Protein AF-A0A9P4UDY1-F1 (afdb_monomer)

Solvent-accessible surface area (backbone atoms only — not comparable to full-atom values): 10349 Å² total; per-residue (Å²): 137,89,82,82,81,80,76,82,78,77,77,71,79,77,77,73,78,77,76,81,73,91,62,69,58,38,88,100,44,99,32,21,77,91,39,28,21,68,54,83,92,48,92,42,55,27,32,90,88,72,42,62,30,17,80,78,45,23,17,68,54,87,96,43,71,47,51,27,62,38,88,95,73,31,48,21,18,72,82,36,24,18,71,51,68,67,42,61,47,59,24,35,99,88,46,52,35,19,83,55,40,28,17,70,53,86,94,41,85,45,60,27,34,69,92,39,79,16,20,21,87,92,46,54,70,65,82,82,64,72,94,74,76,78,83,76,79,82,72,83,83,70,79,48,22,66,76,45,58,88,74,79,86,85,78,88,79,86,76,81,90,134

Mean predicted aligned error: 14.8 Å

Nearest PDB structures (foldseek):
  2eqf-assembly1_A  TM=5.439E-01  e=2.390E-01  Homo sapiens

Organism: NCBI:txid1392251

Secondary structure (DSSP, 8-state):
---------------PPPPPPSSPBPTT-SSBTTTB-SSTT--SBPPTTS-SS-TTTB--STT--SBPSSTTT-SS-TTTB--STT--SBPPTTSSS-TTTB-SSTT--SBP-TTTTT--GGGTTTSSS-----S--S-------PPPP-------------

Sequence (162 aa):
MRILQSSQNRTRAAVTPKQRCGNSLLRDSRFCRDHACLIRECPRERNEDGGLYCRYDTCRSDLCFNPVATLGSSRYCTDHECLATGCYQEASPAGVLCKEHTCLAKSCLRVCVPGLFGYCKRHEHKGLRSNDNFADAATWTGHGCSEGHNVHEFGYNELEDR

pLDDT: mean 74.03, std 21.26, range [27.52, 96.25]

Structure (mmCIF, N/CA/C/O backbone):
data_AF-A0A9P4UDY1-F1
#
_entry.id   AF-A0A9P4UDY1-F1
#
loop_
_atom_site.group_PDB
_atom_site.id
_atom_site.type_symbol
_atom_site.label_atom_id
_atom_site.label_alt_id
_atom_site.label_comp_id
_atom_site.label_asym_id
_atom_site.label_entity_id
_atom_site.label_seq_id
_atom_site.pdbx_PDB_ins_code
_atom_site.Cartn_x
_atom_site.Cartn_y
_atom_site.Cartn_z
_atom_site.occupancy
_atom_site.B_iso_or_equiv
_atom_site.auth_seq_id
_atom_site.auth_comp_id
_atom_site.auth_asym_id
_atom_site.auth_atom_id
_atom_site.pdbx_PDB_model_num
ATOM 1 N N . MET A 1 1 ? 63.694 0.213 16.259 1.00 42.94 1 MET A N 1
ATOM 2 C CA . MET A 1 1 ? 62.312 0.682 16.501 1.00 42.94 1 MET A CA 1
ATOM 3 C C . MET A 1 1 ? 61.550 0.591 15.185 1.00 42.94 1 MET A C 1
ATOM 5 O O . MET A 1 1 ? 61.983 1.193 14.214 1.00 42.94 1 MET A O 1
ATOM 9 N N . ARG A 1 2 ? 60.519 -0.261 15.113 1.00 40.91 2 ARG A N 1
ATOM 10 C CA . ARG A 1 2 ? 59.698 -0.496 13.912 1.00 40.91 2 ARG A CA 1
ATOM 11 C C . ARG A 1 2 ? 58.519 0.477 13.927 1.00 40.91 2 ARG A C 1
ATOM 13 O O . ARG A 1 2 ? 57.775 0.474 14.899 1.00 40.91 2 ARG A O 1
ATOM 20 N N . ILE A 1 3 ? 58.321 1.243 12.858 1.00 42.94 3 ILE A N 1
ATOM 21 C CA . ILE A 1 3 ? 57.048 1.923 12.594 1.00 42.94 3 ILE A CA 1
ATOM 22 C C . ILE A 1 3 ? 56.488 1.292 11.321 1.00 42.94 3 ILE A C 1
ATOM 24 O O . ILE A 1 3 ? 56.907 1.617 10.215 1.00 42.94 3 ILE A O 1
ATOM 28 N N . LEU A 1 4 ? 55.592 0.321 11.496 1.00 42.59 4 LEU A N 1
ATOM 29 C CA . LEU A 1 4 ? 54.775 -0.220 10.414 1.00 42.59 4 LEU A CA 1
ATOM 30 C C . LEU A 1 4 ? 53.626 0.766 10.192 1.00 42.59 4 LEU A C 1
ATOM 32 O O . LEU A 1 4 ? 52.700 0.837 10.999 1.00 42.59 4 LEU A O 1
ATOM 36 N N . GLN A 1 5 ? 53.702 1.560 9.125 1.00 45.16 5 GLN A N 1
ATOM 37 C CA . GLN A 1 5 ? 52.563 2.349 8.668 1.00 45.16 5 GLN A CA 1
ATOM 38 C C . GLN A 1 5 ? 51.544 1.395 8.038 1.00 45.16 5 GLN A C 1
ATOM 40 O O . GLN A 1 5 ? 51.758 0.835 6.967 1.00 45.16 5 GLN A O 1
ATOM 45 N N . SER A 1 6 ? 50.453 1.177 8.768 1.00 43.28 6 SER A N 1
ATOM 46 C CA . SER A 1 6 ? 49.308 0.374 8.352 1.00 43.28 6 SER A CA 1
ATOM 47 C C . SER A 1 6 ? 48.564 1.103 7.231 1.00 43.28 6 SER A C 1
ATOM 49 O O . SER A 1 6 ? 47.816 2.052 7.474 1.00 43.28 6 SER A O 1
ATOM 51 N N . SER A 1 7 ? 48.811 0.702 5.983 1.00 52.16 7 SER A N 1
ATOM 52 C CA . SER A 1 7 ? 48.062 1.178 4.822 1.00 52.16 7 SER A CA 1
ATOM 53 C C . SER A 1 7 ? 46.624 0.673 4.930 1.00 52.16 7 SER A C 1
ATOM 55 O O . SER A 1 7 ? 46.357 -0.517 4.757 1.00 52.16 7 SER A O 1
ATOM 57 N N . GLN A 1 8 ? 45.694 1.575 5.238 1.00 54.75 8 GLN A N 1
ATOM 58 C CA . GLN A 1 8 ? 44.264 1.287 5.262 1.00 54.75 8 GLN A CA 1
ATOM 59 C C . GLN A 1 8 ? 43.771 0.987 3.842 1.00 54.75 8 GLN A C 1
ATOM 61 O O . GLN A 1 8 ? 43.361 1.877 3.098 1.00 54.75 8 GLN A O 1
ATOM 66 N N . ASN A 1 9 ? 43.814 -0.287 3.468 1.00 44.53 9 ASN A N 1
ATOM 67 C CA . ASN A 1 9 ? 43.262 -0.796 2.224 1.00 44.53 9 ASN A CA 1
ATOM 68 C C . ASN A 1 9 ? 41.739 -0.924 2.398 1.00 44.53 9 ASN A C 1
ATOM 70 O O . ASN A 1 9 ? 41.228 -1.965 2.805 1.00 44.53 9 ASN A O 1
ATOM 74 N N . ARG A 1 10 ? 40.999 0.171 2.174 1.00 52.53 10 ARG A N 1
ATOM 75 C CA . ARG A 1 10 ? 39.531 0.120 2.097 1.00 52.53 10 ARG A CA 1
ATOM 76 C C . ARG A 1 10 ? 39.154 -0.499 0.759 1.00 52.53 10 ARG A C 1
ATOM 78 O O . ARG A 1 10 ? 39.031 0.200 -0.245 1.00 52.53 10 ARG A O 1
ATOM 85 N N . THR A 1 11 ? 38.965 -1.811 0.744 1.00 47.56 11 THR A N 1
ATOM 86 C CA . THR A 1 11 ? 38.294 -2.499 -0.353 1.00 47.56 11 THR A CA 1
ATOM 87 C C . THR A 1 11 ? 36.866 -1.959 -0.450 1.00 47.56 11 THR A C 1
ATOM 89 O O . THR A 1 11 ? 35.989 -2.280 0.349 1.00 47.56 11 THR A O 1
ATOM 92 N N . ARG A 1 12 ? 36.624 -1.083 -1.433 1.00 55.97 12 ARG A N 1
ATOM 93 C CA . ARG A 1 12 ? 35.271 -0.866 -1.952 1.00 55.97 12 ARG A CA 1
ATOM 94 C C . ARG A 1 12 ? 34.779 -2.242 -2.387 1.00 55.97 12 ARG A C 1
ATOM 96 O O . ARG A 1 12 ? 35.424 -2.854 -3.237 1.00 55.97 12 ARG A O 1
ATOM 103 N N . ALA A 1 13 ? 33.701 -2.737 -1.781 1.00 53.09 13 ALA A N 1
ATOM 104 C CA . ALA A 1 13 ? 33.022 -3.927 -2.273 1.00 53.09 13 ALA A CA 1
ATOM 105 C C . ALA A 1 13 ? 32.826 -3.756 -3.785 1.00 53.09 13 ALA A C 1
ATOM 107 O O . ALA A 1 13 ? 32.260 -2.753 -4.230 1.00 53.09 13 ALA A O 1
ATOM 108 N N . ALA A 1 14 ? 33.395 -4.671 -4.568 1.00 53.78 14 ALA A N 1
ATOM 109 C CA . ALA A 1 14 ? 33.238 -4.667 -6.008 1.00 53.78 14 ALA A CA 1
ATOM 110 C C . ALA A 1 14 ? 31.752 -4.893 -6.293 1.00 53.78 14 ALA A C 1
ATOM 112 O O . ALA A 1 14 ? 31.250 -6.003 -6.137 1.00 53.78 14 ALA A O 1
ATOM 113 N N . VAL A 1 15 ? 31.040 -3.826 -6.657 1.00 57.09 15 VAL A N 1
ATOM 114 C CA . VAL A 1 15 ? 29.711 -3.949 -7.250 1.00 57.09 15 VAL A CA 1
ATOM 115 C C . VAL A 1 15 ? 29.940 -4.680 -8.564 1.00 57.09 15 VAL A C 1
ATOM 117 O O . VAL A 1 15 ? 30.517 -4.122 -9.499 1.00 57.09 15 VAL A O 1
ATOM 120 N N . THR A 1 16 ? 29.588 -5.962 -8.605 1.00 55.66 16 THR A N 1
ATOM 121 C CA . THR A 1 16 ? 29.630 -6.742 -9.835 1.00 55.66 16 THR A CA 1
ATOM 122 C C . THR A 1 16 ? 28.743 -6.036 -10.862 1.00 55.66 16 THR A C 1
ATOM 124 O O . THR A 1 16 ? 27.596 -5.702 -10.554 1.00 55.66 16 THR A O 1
ATOM 127 N N . PRO A 1 17 ? 29.248 -5.736 -12.072 1.00 60.16 17 PRO A N 1
ATOM 128 C CA . PRO A 1 17 ? 28.424 -5.135 -13.107 1.00 60.16 17 PRO A CA 1
ATOM 129 C C . PRO A 1 17 ? 27.257 -6.074 -13.407 1.00 60.16 17 PRO A C 1
ATOM 131 O O . PRO A 1 17 ? 27.475 -7.212 -13.828 1.00 60.16 17 PRO A O 1
ATOM 134 N N . LYS A 1 18 ? 26.023 -5.610 -13.178 1.00 66.88 18 LYS A N 1
ATOM 135 C CA . LYS A 1 18 ? 24.818 -6.332 -13.596 1.00 66.88 18 LYS A CA 1
ATOM 136 C C . LYS A 1 18 ? 24.956 -6.592 -15.101 1.00 66.88 18 LYS A C 1
ATOM 138 O O . LYS A 1 18 ? 25.208 -5.660 -15.869 1.00 66.88 18 LYS A O 1
ATOM 143 N N . GLN A 1 19 ? 24.927 -7.865 -15.498 1.00 70.19 19 GLN A N 1
ATOM 144 C CA . GLN A 1 19 ? 25.130 -8.276 -16.890 1.00 70.19 19 GLN A CA 1
ATOM 145 C C . GLN A 1 19 ? 24.150 -7.522 -17.798 1.00 70.19 19 GLN A C 1
ATOM 147 O O . GLN A 1 19 ? 22.980 -7.350 -17.453 1.00 70.19 19 GLN A O 1
ATOM 152 N N . ARG A 1 20 ? 24.625 -7.041 -18.954 1.00 71.69 20 ARG A N 1
ATOM 153 C CA . ARG A 1 20 ? 23.753 -6.347 -19.907 1.00 71.69 20 ARG A CA 1
ATOM 154 C C . ARG A 1 20 ? 22.769 -7.347 -20.504 1.00 71.69 20 ARG A C 1
ATOM 156 O O . ARG A 1 20 ? 23.176 -8.312 -21.143 1.00 71.69 20 ARG A O 1
ATOM 163 N N . CYS A 1 21 ? 21.481 -7.082 -20.324 1.00 82.44 21 CYS A N 1
ATOM 164 C CA . CYS A 1 21 ? 20.424 -7.769 -21.053 1.00 82.44 21 CYS A CA 1
ATOM 165 C C . CYS A 1 21 ? 20.581 -7.533 -22.567 1.00 82.44 21 CYS A C 1
ATOM 167 O O . CYS A 1 21 ? 20.848 -6.408 -22.985 1.00 82.44 21 CYS A O 1
ATOM 169 N N . GLY A 1 22 ? 20.400 -8.581 -23.379 1.00 86.75 22 GLY A N 1
ATOM 170 C CA . GLY A 1 22 ? 20.498 -8.509 -24.844 1.00 86.75 22 GLY A CA 1
ATOM 171 C C . GLY A 1 22 ? 19.290 -7.876 -25.548 1.00 86.75 22 GLY A C 1
ATOM 172 O O . GLY A 1 22 ? 19.341 -7.664 -26.757 1.00 86.75 22 GLY A O 1
ATOM 173 N N . ASN A 1 23 ? 18.212 -7.568 -24.821 1.00 88.38 23 ASN A N 1
ATOM 174 C CA . ASN A 1 23 ? 16.988 -7.017 -25.405 1.00 88.38 23 ASN A CA 1
ATOM 175 C C . ASN A 1 23 ? 17.127 -5.518 -25.687 1.00 88.38 23 ASN A C 1
ATOM 177 O O . ASN A 1 23 ? 17.748 -4.774 -24.924 1.00 88.38 23 ASN A O 1
ATOM 181 N N . SER A 1 24 ? 16.494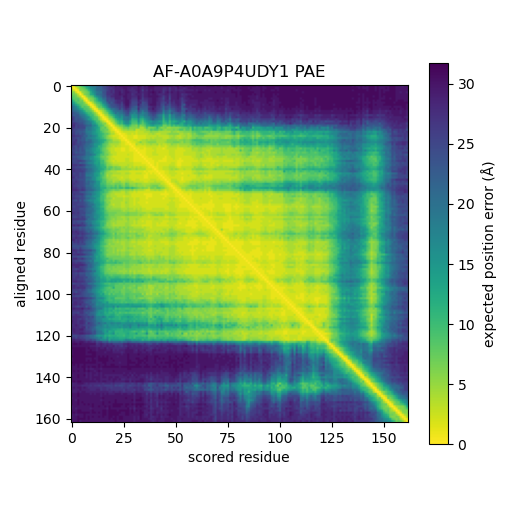 -5.059 -26.768 1.00 90.81 24 SER A N 1
ATOM 182 C CA . SER A 1 24 ? 16.482 -3.645 -27.139 1.00 90.81 24 SER A CA 1
ATOM 183 C C . SER A 1 24 ? 15.839 -2.784 -26.052 1.00 90.81 24 SER A C 1
ATOM 185 O O . SER A 1 24 ? 14.821 -3.146 -25.455 1.00 90.81 24 SER A O 1
ATOM 187 N N . LEU A 1 25 ? 16.442 -1.622 -25.807 1.00 90.38 25 LEU A N 1
ATOM 188 C CA . LEU A 1 25 ? 15.920 -0.640 -24.864 1.00 90.38 25 LEU A CA 1
ATOM 189 C C . LEU A 1 25 ? 14.591 -0.069 -25.364 1.00 90.38 25 LEU A C 1
ATOM 191 O O . LEU A 1 25 ? 14.384 0.086 -26.569 1.00 90.38 25 LEU A O 1
ATOM 195 N N . LEU A 1 26 ? 13.700 0.264 -24.430 1.00 87.81 26 LEU A N 1
ATOM 196 C CA . LEU A 1 26 ? 12.518 1.050 -24.767 1.00 87.81 26 LEU A CA 1
ATOM 197 C C . LEU A 1 26 ? 12.936 2.473 -25.159 1.00 87.81 26 LEU A C 1
ATOM 199 O O . LEU A 1 26 ? 13.954 2.991 -24.692 1.00 87.81 26 LEU A O 1
ATOM 203 N N . ARG A 1 27 ? 12.123 3.113 -26.004 1.00 86.75 27 ARG A N 1
ATOM 204 C CA . ARG A 1 27 ? 12.313 4.512 -26.397 1.00 86.75 27 ARG A CA 1
ATOM 205 C C . ARG A 1 27 ? 12.385 5.389 -25.144 1.00 86.75 27 ARG A C 1
ATOM 207 O O . ARG A 1 27 ? 11.528 5.266 -24.274 1.00 86.75 27 ARG A O 1
ATOM 214 N N . ASP A 1 28 ? 13.420 6.220 -25.055 1.00 84.19 28 ASP A N 1
ATOM 215 C CA . ASP A 1 28 ? 13.644 7.151 -23.941 1.00 84.19 28 ASP A CA 1
ATOM 216 C C . ASP A 1 28 ? 13.810 6.477 -22.554 1.00 84.19 28 ASP A C 1
ATOM 218 O O . ASP A 1 28 ? 13.697 7.122 -21.514 1.00 84.19 28 ASP A O 1
ATOM 222 N N . SER A 1 29 ? 14.140 5.177 -22.519 1.00 85.94 29 SER A N 1
ATOM 223 C CA . SER A 1 29 ? 14.384 4.411 -21.291 1.00 85.94 29 SER A CA 1
ATOM 224 C C . SER A 1 29 ? 15.789 3.817 -21.249 1.00 85.94 29 SER A C 1
ATOM 226 O O . SER A 1 29 ? 16.399 3.491 -22.266 1.00 85.94 29 SER A O 1
ATOM 228 N N . ARG A 1 30 ? 16.294 3.605 -20.031 1.00 89.06 30 ARG A N 1
ATOM 229 C CA . ARG A 1 30 ? 17.538 2.855 -19.783 1.00 89.06 30 ARG A CA 1
ATOM 230 C C . ARG A 1 30 ? 17.316 1.347 -19.678 1.00 89.06 30 ARG A C 1
ATOM 232 O O . ARG A 1 30 ? 18.279 0.607 -19.500 1.00 89.06 30 ARG A O 1
ATOM 239 N N . PHE A 1 31 ? 16.066 0.902 -19.777 1.00 89.62 31 PHE A N 1
ATOM 240 C CA . PHE A 1 31 ? 15.662 -0.483 -19.574 1.00 89.62 31 PHE A CA 1
ATOM 241 C C . PHE A 1 31 ? 14.919 -1.014 -20.804 1.00 89.62 31 PHE A C 1
ATOM 243 O O . PHE A 1 31 ? 14.191 -0.284 -21.482 1.00 89.62 31 PHE A O 1
ATOM 250 N N . CYS A 1 32 ? 15.103 -2.301 -21.098 1.00 91.44 32 CYS A N 1
ATOM 251 C CA . CYS A 1 32 ? 14.273 -3.012 -22.068 1.00 91.44 32 CYS A CA 1
ATOM 252 C C . CYS A 1 32 ? 12.890 -3.313 -21.470 1.00 91.44 32 CYS A C 1
ATOM 254 O O . CYS A 1 32 ? 12.666 -3.124 -20.274 1.00 91.44 32 CYS A O 1
ATOM 256 N N . ARG A 1 33 ? 11.962 -3.826 -22.283 1.00 89.38 33 ARG A N 1
ATOM 257 C CA . ARG A 1 33 ? 10.589 -4.140 -21.849 1.00 89.38 33 ARG A CA 1
ATOM 258 C C . ARG A 1 33 ? 10.516 -5.061 -20.627 1.00 89.38 33 ARG A C 1
ATOM 260 O O . ARG A 1 33 ? 9.621 -4.892 -19.804 1.00 89.38 33 ARG A O 1
ATOM 267 N N . ASP A 1 34 ? 11.452 -5.995 -20.505 1.00 89.31 34 ASP A N 1
ATOM 268 C CA . ASP A 1 34 ? 11.448 -6.996 -19.432 1.00 89.31 34 ASP A CA 1
ATOM 269 C C . ASP A 1 34 ? 12.052 -6.470 -18.131 1.00 89.31 34 ASP A C 1
ATOM 271 O O . ASP A 1 34 ? 11.760 -6.995 -17.064 1.00 89.31 34 ASP A O 1
ATOM 275 N N . HIS A 1 35 ? 12.847 -5.401 -18.214 1.00 90.94 35 HIS A N 1
ATOM 276 C CA . HIS A 1 35 ? 13.486 -4.768 -17.064 1.00 90.94 35 HIS A CA 1
ATOM 277 C C . HIS A 1 35 ? 12.865 -3.415 -16.706 1.00 90.94 35 HIS A C 1
ATOM 279 O O . HIS A 1 35 ? 13.176 -2.878 -15.654 1.00 90.94 35 HIS A O 1
ATOM 285 N N . ALA A 1 36 ? 11.999 -2.835 -17.537 1.00 92.31 36 ALA A N 1
ATOM 286 C CA . ALA A 1 36 ? 11.348 -1.554 -17.265 1.00 92.31 36 ALA A CA 1
ATOM 287 C C . ALA A 1 36 ? 10.082 -1.740 -16.426 1.00 92.31 36 ALA A C 1
ATOM 289 O O . ALA A 1 36 ? 9.252 -2.590 -16.758 1.00 92.31 36 ALA A O 1
ATOM 290 N N . CYS A 1 37 ? 9.903 -0.937 -15.371 1.00 93.88 37 CYS A N 1
ATOM 291 C CA . CYS A 1 37 ? 8.653 -0.904 -14.606 1.00 93.88 37 CYS A CA 1
ATOM 292 C C . CYS A 1 37 ? 7.439 -0.795 -15.547 1.00 93.88 37 CYS A C 1
ATOM 294 O O . CYS A 1 37 ? 7.464 -0.024 -16.506 1.00 93.88 37 CYS A O 1
ATOM 296 N N . LEU A 1 38 ? 6.384 -1.577 -15.294 1.00 93.19 38 LEU A N 1
ATOM 297 C CA . LEU A 1 38 ? 5.195 -1.578 -16.151 1.00 93.19 38 LEU A CA 1
ATOM 298 C C . LEU A 1 38 ? 4.330 -0.312 -15.987 1.00 93.19 38 LEU A C 1
ATOM 300 O O . LEU A 1 38 ? 3.499 -0.029 -16.850 1.00 93.19 38 LEU A O 1
ATOM 304 N N . ILE A 1 39 ? 4.541 0.474 -14.924 1.00 90.88 39 ILE A N 1
ATOM 305 C CA . ILE A 1 39 ? 3.933 1.803 -14.791 1.00 90.88 39 ILE A CA 1
ATOM 306 C C . ILE A 1 39 ? 4.445 2.704 -15.916 1.00 90.88 39 ILE A C 1
ATOM 308 O O . ILE A 1 39 ? 5.654 2.859 -16.113 1.00 90.88 39 ILE A O 1
ATOM 312 N N . ARG A 1 40 ? 3.508 3.310 -16.654 1.00 87.44 40 ARG A N 1
ATOM 313 C CA . ARG A 1 40 ? 3.824 4.223 -17.757 1.00 87.44 40 ARG A CA 1
ATOM 314 C C . ARG A 1 40 ? 4.734 5.344 -17.264 1.00 87.44 40 ARG A C 1
ATOM 316 O O . ARG A 1 40 ? 4.500 5.907 -16.204 1.00 87.44 40 ARG A O 1
ATOM 323 N N . GLU A 1 41 ? 5.764 5.641 -18.053 1.00 85.62 41 GLU A N 1
ATOM 324 C CA . GLU A 1 41 ? 6.712 6.737 -17.795 1.00 85.62 41 GLU A CA 1
ATOM 325 C C . GLU A 1 41 ? 7.535 6.587 -16.501 1.00 85.62 41 GLU A C 1
ATOM 327 O O . GLU A 1 41 ? 8.261 7.504 -16.122 1.00 85.62 41 GLU A O 1
ATOM 332 N N . CYS A 1 42 ? 7.508 5.423 -15.839 1.00 90.44 42 CYS A N 1
ATOM 333 C CA . CYS A 1 42 ? 8.384 5.160 -14.705 1.00 90.44 42 CYS A CA 1
ATOM 334 C C . CYS A 1 42 ? 9.817 4.874 -15.201 1.00 90.44 42 CYS A C 1
ATOM 336 O O . CYS A 1 42 ? 10.052 3.878 -15.892 1.00 90.44 42 CYS A O 1
ATOM 338 N N . PRO A 1 43 ? 10.822 5.691 -14.832 1.00 91.44 43 PRO A N 1
ATOM 339 C CA . PRO A 1 43 ? 12.178 5.580 -15.369 1.00 91.44 43 PRO A CA 1
ATOM 340 C C . PRO A 1 43 ? 13.030 4.556 -14.601 1.00 91.44 43 PRO A C 1
ATOM 342 O O . PRO A 1 43 ? 14.256 4.693 -14.546 1.00 91.44 43 PRO A O 1
ATOM 345 N N . ARG A 1 44 ? 12.400 3.589 -13.923 1.00 91.88 44 ARG A N 1
ATOM 346 C CA . ARG A 1 44 ? 13.042 2.667 -12.974 1.00 91.88 44 ARG A CA 1
ATOM 347 C C . ARG A 1 44 ? 13.006 1.226 -13.470 1.00 91.88 44 ARG A C 1
ATOM 349 O O . ARG A 1 44 ? 12.116 0.825 -14.220 1.00 91.88 44 ARG A O 1
ATOM 356 N N . GLU A 1 45 ? 13.983 0.457 -13.001 1.00 92.50 45 GLU A N 1
ATOM 357 C CA . GLU A 1 45 ? 14.048 -0.981 -13.238 1.00 92.50 45 GLU A CA 1
ATOM 358 C C . GLU A 1 45 ? 12.947 -1.701 -12.447 1.00 92.50 45 GLU A C 1
ATOM 360 O O . GLU A 1 45 ? 12.603 -1.281 -11.337 1.00 92.50 45 GLU A O 1
ATOM 365 N N . ARG A 1 46 ? 12.411 -2.789 -13.001 1.00 92.12 46 ARG A N 1
ATOM 366 C CA . ARG A 1 46 ? 11.594 -3.761 -12.267 1.00 92.12 46 ARG A CA 1
ATOM 367 C C . ARG A 1 46 ? 12.369 -4.353 -11.100 1.00 92.12 46 ARG A C 1
ATOM 369 O O . ARG A 1 46 ? 13.599 -4.334 -11.074 1.00 92.12 46 ARG A O 1
ATOM 376 N N . ASN A 1 47 ? 11.625 -4.879 -10.135 1.00 88.31 47 ASN A N 1
ATOM 377 C CA . ASN A 1 47 ? 12.226 -5.565 -9.007 1.00 88.31 47 ASN A CA 1
ATOM 378 C C . ASN A 1 47 ? 12.978 -6.826 -9.460 1.00 88.31 47 ASN A C 1
ATOM 380 O O . ASN A 1 47 ? 12.557 -7.508 -10.394 1.00 88.31 47 ASN A O 1
ATOM 384 N N . GLU A 1 48 ? 14.079 -7.139 -8.779 1.00 81.31 48 GLU A N 1
ATOM 385 C CA . GLU A 1 48 ? 14.941 -8.279 -9.128 1.00 81.31 48 GLU A CA 1
ATOM 386 C C . GLU A 1 48 ? 14.254 -9.629 -8.892 1.00 81.31 48 GLU A C 1
ATOM 388 O O . GLU A 1 48 ? 14.588 -10.611 -9.548 1.00 81.31 48 GLU A O 1
ATOM 393 N N . ASP A 1 49 ? 13.223 -9.649 -8.046 1.00 79.06 49 ASP A N 1
ATOM 394 C CA . ASP A 1 49 ? 12.411 -10.827 -7.719 1.00 79.06 49 ASP A CA 1
ATOM 395 C C . ASP A 1 49 ? 11.474 -11.271 -8.863 1.00 79.06 49 ASP A C 1
ATOM 397 O O . ASP A 1 49 ? 10.591 -12.103 -8.666 1.00 79.06 49 ASP A O 1
ATOM 401 N N . GLY A 1 50 ? 11.612 -10.691 -10.061 1.00 73.56 50 GLY A N 1
ATOM 402 C CA . GLY A 1 50 ? 10.764 -10.987 -11.221 1.00 73.56 50 GLY A CA 1
ATOM 403 C C . GLY A 1 50 ? 9.402 -10.284 -11.205 1.00 73.56 50 GLY A C 1
ATOM 404 O O . GLY A 1 50 ? 8.540 -10.589 -12.029 1.00 73.56 50 GLY A O 1
ATOM 405 N N . GLY A 1 51 ? 9.197 -9.331 -10.291 1.00 84.88 51 GLY A N 1
ATOM 406 C CA . GLY A 1 51 ? 7.982 -8.517 -10.228 1.00 84.88 51 GLY A CA 1
ATOM 407 C C . GLY A 1 51 ? 7.803 -7.618 -11.459 1.00 84.88 51 GLY A C 1
ATOM 408 O O . GLY A 1 51 ? 8.767 -7.204 -12.097 1.00 84.88 51 GLY A O 1
ATOM 409 N N . LEU A 1 52 ? 6.556 -7.269 -11.788 1.00 92.31 52 LEU A N 1
ATOM 410 C CA . LEU A 1 52 ? 6.230 -6.412 -12.945 1.00 92.31 52 LEU A CA 1
ATOM 411 C C . LEU A 1 52 ? 6.523 -4.920 -12.711 1.00 92.31 52 LEU A C 1
ATOM 413 O O . LEU A 1 52 ? 6.582 -4.131 -13.659 1.00 92.31 52 LEU A O 1
ATOM 417 N N . TYR A 1 53 ? 6.709 -4.533 -11.453 1.00 93.75 53 TYR A N 1
ATOM 418 C CA . TYR A 1 53 ? 6.844 -3.149 -11.017 1.00 93.75 53 TYR A CA 1
ATOM 419 C C . TYR A 1 53 ? 8.192 -2.924 -10.329 1.00 93.75 53 TYR A C 1
ATOM 421 O O . TYR A 1 53 ? 8.869 -3.867 -9.912 1.00 93.75 53 TYR A O 1
ATOM 429 N N . CYS A 1 54 ? 8.621 -1.665 -10.250 1.00 93.75 54 CYS A N 1
ATOM 430 C CA . CYS A 1 54 ? 9.799 -1.303 -9.469 1.00 93.75 54 CYS A CA 1
ATOM 431 C C . CYS A 1 54 ? 9.470 -1.312 -7.972 1.00 93.75 54 CYS A C 1
ATOM 433 O O . CYS A 1 54 ? 8.321 -1.117 -7.593 1.00 93.75 54 CYS A O 1
ATOM 435 N N . ARG A 1 55 ? 10.483 -1.400 -7.103 1.00 92.00 55 ARG A N 1
ATOM 436 C CA . ARG A 1 55 ? 10.310 -1.406 -5.634 1.00 92.00 55 ARG A CA 1
ATOM 437 C C . ARG A 1 55 ? 9.486 -0.253 -5.031 1.00 92.00 55 ARG A C 1
ATOM 439 O O . ARG A 1 55 ? 9.143 -0.308 -3.860 1.00 92.00 55 ARG A O 1
ATOM 446 N N . TYR A 1 56 ? 9.289 0.834 -5.776 1.00 92.19 56 TYR A N 1
ATOM 447 C CA . TYR A 1 56 ? 8.515 2.000 -5.336 1.00 92.19 56 TYR A CA 1
ATOM 448 C C . TYR A 1 56 ? 7.054 1.945 -5.774 1.00 92.19 56 TYR A C 1
ATOM 450 O O . TYR A 1 56 ? 6.223 2.598 -5.156 1.00 92.19 56 TYR A O 1
ATOM 458 N N . ASP A 1 57 ? 6.774 1.198 -6.839 1.00 94.69 57 ASP A N 1
ATOM 459 C CA . ASP A 1 57 ? 5.431 1.022 -7.381 1.00 94.69 57 ASP A CA 1
ATOM 460 C C . ASP A 1 57 ? 4.857 -0.352 -7.000 1.00 94.69 57 ASP A C 1
ATOM 462 O O . ASP A 1 57 ? 3.695 -0.614 -7.284 1.00 94.69 57 ASP A O 1
ATOM 466 N N . THR A 1 58 ? 5.644 -1.219 -6.354 1.00 94.88 58 THR A N 1
ATOM 467 C CA . THR A 1 58 ? 5.200 -2.477 -5.738 1.00 94.88 58 THR A CA 1
ATOM 468 C C . THR A 1 58 ? 4.738 -2.236 -4.301 1.00 94.88 58 THR A C 1
ATOM 470 O O . THR A 1 58 ? 5.357 -1.468 -3.562 1.00 94.88 58 THR A O 1
ATOM 473 N N . CYS A 1 59 ? 3.676 -2.929 -3.892 1.00 95.38 59 CYS A N 1
ATOM 474 C CA . CYS A 1 59 ? 3.225 -2.995 -2.509 1.00 95.38 59 CYS A CA 1
ATOM 475 C C . CYS A 1 59 ? 4.375 -3.378 -1.569 1.00 95.38 59 CYS A C 1
ATOM 477 O O . CYS A 1 59 ? 5.150 -4.290 -1.844 1.00 95.38 59 CYS A O 1
ATOM 479 N N . ARG A 1 60 ? 4.473 -2.680 -0.437 1.00 94.88 60 ARG A N 1
ATOM 480 C CA . ARG A 1 60 ? 5.497 -2.929 0.578 1.00 94.88 60 ARG A CA 1
ATOM 481 C C . ARG A 1 60 ? 5.169 -4.091 1.519 1.00 94.88 60 ARG A C 1
ATOM 483 O O . ARG A 1 60 ? 6.051 -4.497 2.268 1.00 94.88 60 ARG A O 1
ATOM 490 N N . SER A 1 61 ? 3.931 -4.582 1.513 1.00 93.69 61 SER A N 1
ATOM 491 C CA . SER A 1 61 ? 3.550 -5.716 2.356 1.00 93.69 61 SER A CA 1
ATOM 492 C C . SER A 1 61 ? 4.297 -6.977 1.925 1.00 93.69 61 SER A C 1
ATOM 494 O O . SER A 1 61 ? 4.555 -7.185 0.734 1.00 93.69 61 SER A O 1
ATOM 496 N N . ASP A 1 62 ? 4.658 -7.806 2.899 1.00 91.06 62 ASP A N 1
ATOM 497 C CA . ASP A 1 62 ? 5.479 -8.987 2.667 1.00 91.06 62 ASP A CA 1
ATOM 498 C C . ASP A 1 62 ? 4.802 -9.946 1.681 1.00 91.06 62 ASP A C 1
ATOM 500 O O . ASP A 1 62 ? 3.606 -10.225 1.766 1.00 91.06 62 ASP A O 1
ATOM 504 N N . LEU A 1 63 ? 5.588 -10.467 0.733 1.00 89.31 63 LEU A N 1
ATOM 505 C CA . LEU A 1 63 ? 5.135 -11.402 -0.308 1.00 89.31 63 LEU A CA 1
ATOM 506 C C . LEU A 1 63 ? 4.040 -10.848 -1.245 1.00 89.31 63 LEU A C 1
ATOM 508 O O . LEU A 1 63 ? 3.451 -11.608 -2.016 1.00 89.31 63 LEU A O 1
ATOM 512 N N . CYS A 1 64 ? 3.779 -9.537 -1.227 1.00 92.00 64 CYS A N 1
ATOM 513 C CA . CYS A 1 64 ? 2.838 -8.894 -2.134 1.00 92.00 64 CYS A CA 1
ATOM 514 C C . CYS A 1 64 ? 3.560 -8.274 -3.336 1.00 92.00 64 CYS A C 1
ATOM 516 O O . CYS A 1 64 ? 4.405 -7.395 -3.192 1.00 92.00 64 CYS A O 1
ATOM 518 N N . PHE A 1 65 ? 3.176 -8.684 -4.546 1.00 91.88 65 PHE A N 1
ATOM 519 C CA . PHE A 1 65 ? 3.745 -8.161 -5.797 1.00 91.88 65 PHE A CA 1
ATOM 520 C C . PHE A 1 65 ? 2.778 -7.252 -6.569 1.00 91.88 65 PHE A C 1
ATOM 522 O O . PHE A 1 65 ? 3.055 -6.866 -7.708 1.00 91.88 65 PHE A O 1
ATOM 529 N N . ASN A 1 66 ? 1.638 -6.916 -5.958 1.00 93.44 66 ASN A N 1
ATOM 530 C CA . ASN A 1 66 ? 0.646 -6.018 -6.538 1.00 93.44 66 ASN A CA 1
ATOM 531 C C . ASN A 1 66 ? 1.179 -4.581 -6.596 1.00 93.44 66 ASN A C 1
ATOM 533 O O . ASN A 1 66 ? 2.028 -4.209 -5.780 1.00 93.44 66 ASN A O 1
ATOM 537 N N . PRO A 1 67 ? 0.687 -3.755 -7.533 1.00 94.62 67 PRO A N 1
ATOM 538 C CA . PRO A 1 67 ? 1.064 -2.354 -7.568 1.00 94.62 67 PRO A CA 1
ATOM 539 C C . PRO A 1 67 ? 0.501 -1.603 -6.353 1.00 94.62 67 PRO A C 1
ATOM 541 O O . PRO A 1 67 ? -0.507 -2.007 -5.766 1.00 94.62 67 PRO A O 1
ATOM 544 N N . VAL A 1 68 ? 1.140 -0.496 -5.981 1.00 95.75 68 VAL A N 1
ATOM 545 C CA . VAL A 1 68 ? 0.602 0.430 -4.972 1.00 95.75 68 VAL A CA 1
ATOM 546 C C . VAL A 1 68 ? -0.752 0.999 -5.418 1.00 95.75 68 VAL A C 1
ATOM 548 O O . VAL A 1 68 ? -0.975 1.211 -6.609 1.00 95.75 68 VAL A O 1
ATOM 551 N N . ALA A 1 69 ? -1.648 1.261 -4.464 1.00 93.44 69 ALA A N 1
ATOM 552 C CA . ALA A 1 69 ? -3.010 1.730 -4.727 1.00 93.44 69 ALA A CA 1
ATOM 553 C C . ALA A 1 69 ? -3.024 3.101 -5.420 1.00 93.44 69 ALA A C 1
ATOM 555 O O . ALA A 1 69 ? -3.745 3.311 -6.391 1.00 93.44 69 ALA A O 1
ATOM 556 N N . THR A 1 70 ? -2.177 4.014 -4.937 1.00 90.38 70 THR A N 1
ATOM 557 C CA . THR A 1 70 ? -2.032 5.376 -5.465 1.00 90.38 70 THR A CA 1
ATOM 558 C C . THR A 1 70 ? -0.563 5.672 -5.746 1.00 90.38 70 THR A C 1
ATOM 560 O O . THR A 1 70 ? 0.248 5.755 -4.820 1.00 90.38 70 THR A O 1
ATOM 563 N N . LEU A 1 71 ? -0.210 5.858 -7.021 1.00 88.81 71 LEU A N 1
ATOM 564 C CA . LEU A 1 71 ? 1.162 6.166 -7.438 1.00 88.81 71 LEU A CA 1
ATOM 565 C C . LEU A 1 71 ? 1.666 7.458 -6.778 1.00 88.81 71 LEU A C 1
ATOM 567 O O . LEU A 1 71 ? 1.020 8.498 -6.846 1.00 88.81 71 LEU A O 1
ATOM 571 N N . GLY A 1 72 ? 2.842 7.390 -6.151 1.00 86.38 72 GLY A N 1
ATOM 572 C CA . GLY A 1 72 ? 3.505 8.538 -5.521 1.00 86.38 72 GLY A CA 1
ATOM 573 C C . GLY A 1 72 ? 3.054 8.871 -4.094 1.00 86.38 72 GLY A C 1
ATOM 574 O O . GLY A 1 72 ? 3.799 9.551 -3.390 1.00 86.38 72 GLY A O 1
ATOM 575 N N . SER A 1 73 ? 1.905 8.363 -3.639 1.00 88.06 73 SER A N 1
ATOM 576 C CA . SER A 1 73 ? 1.372 8.629 -2.289 1.00 88.06 73 SER A CA 1
ATOM 577 C C . SER A 1 73 ? 1.282 7.373 -1.428 1.00 88.06 73 SER A C 1
ATOM 579 O O . SER A 1 73 ? 1.624 7.408 -0.246 1.00 88.06 73 SER A O 1
ATOM 581 N N . SER A 1 74 ? 0.867 6.256 -2.023 1.00 92.50 74 SER A N 1
ATOM 582 C CA . SER A 1 74 ? 0.696 4.993 -1.320 1.00 92.50 74 SER A CA 1
ATOM 583 C C . SER A 1 74 ? 1.982 4.171 -1.295 1.00 92.50 74 SER A C 1
ATOM 585 O O . SER A 1 74 ? 2.835 4.258 -2.180 1.00 92.50 74 SER A O 1
ATOM 587 N N . ARG A 1 75 ? 2.108 3.336 -0.263 1.00 94.94 75 ARG A N 1
ATOM 588 C CA . ARG A 1 75 ? 3.141 2.296 -0.151 1.00 94.94 75 ARG A CA 1
ATOM 589 C C . ARG A 1 75 ? 2.553 0.887 -0.193 1.00 94.94 75 ARG A C 1
ATOM 591 O O . ARG A 1 75 ? 3.307 -0.081 -0.142 1.00 94.94 75 ARG A O 1
ATOM 598 N N . TYR A 1 76 ? 1.233 0.761 -0.270 1.00 95.88 76 TYR A N 1
ATOM 599 C CA . TYR A 1 76 ? 0.510 -0.499 -0.150 1.00 95.88 76 TYR A CA 1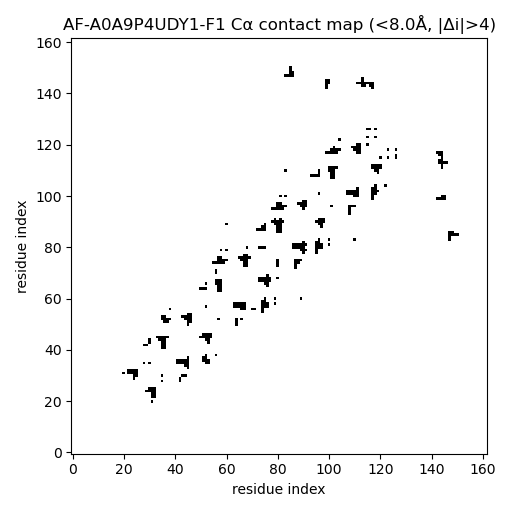
ATOM 600 C C . TYR A 1 76 ? -0.466 -0.651 -1.322 1.00 95.88 76 TYR A C 1
ATOM 602 O O . TYR A 1 76 ? -0.838 0.333 -1.949 1.00 95.88 76 TYR A O 1
ATOM 610 N N . CYS A 1 77 ? -0.836 -1.877 -1.694 1.00 95.75 77 CYS A N 1
ATOM 611 C CA . CYS A 1 77 ? -1.898 -2.078 -2.682 1.00 95.75 77 CYS A CA 1
ATOM 612 C C . CYS A 1 77 ? -3.262 -1.810 -2.037 1.00 95.75 77 CYS A C 1
ATOM 614 O O . CYS A 1 77 ? -3.350 -1.654 -0.822 1.00 95.75 77 CYS A O 1
ATOM 616 N N . THR A 1 78 ? -4.333 -1.813 -2.827 1.00 93.94 78 THR A N 1
ATOM 617 C CA . THR A 1 78 ? -5.706 -1.587 -2.336 1.00 93.94 78 THR A CA 1
ATOM 618 C C . THR A 1 78 ? -6.120 -2.534 -1.209 1.00 93.94 78 THR A C 1
ATOM 620 O O . THR A 1 78 ? -6.908 -2.150 -0.355 1.00 93.94 78 THR A O 1
ATOM 623 N N . ASP A 1 79 ? -5.562 -3.746 -1.182 1.00 93.94 79 ASP A N 1
ATOM 624 C CA . ASP A 1 79 ? -5.892 -4.769 -0.182 1.00 93.94 79 ASP A CA 1
ATOM 625 C C . ASP A 1 79 ? -5.070 -4.633 1.109 1.00 93.94 79 ASP A C 1
ATOM 627 O O . ASP A 1 79 ? -5.458 -5.143 2.157 1.00 93.94 79 ASP A O 1
ATOM 631 N N . HIS A 1 80 ? -3.924 -3.954 1.034 1.00 96.25 80 HIS A N 1
ATOM 632 C CA . HIS A 1 80 ? -3.006 -3.761 2.157 1.00 96.25 80 HIS A CA 1
ATOM 633 C C . HIS A 1 80 ? -2.951 -2.308 2.630 1.00 96.25 80 HIS A C 1
ATOM 635 O O . HIS A 1 80 ? -2.212 -2.003 3.560 1.00 96.25 80 HIS A O 1
ATOM 641 N N . GLU A 1 81 ? -3.690 -1.397 2.005 1.00 95.38 81 GLU A N 1
ATOM 642 C CA . GLU A 1 81 ? -3.817 -0.011 2.436 1.00 95.38 81 GLU A CA 1
ATOM 643 C C . GLU A 1 81 ? -5.001 0.143 3.392 1.00 95.38 81 GLU A C 1
ATOM 645 O O . GLU A 1 81 ? -6.058 -0.461 3.218 1.00 95.38 81 GLU A O 1
ATOM 650 N N . CYS A 1 82 ? -4.821 0.958 4.429 1.00 94.38 82 CYS A N 1
ATOM 651 C CA . CYS A 1 82 ? -5.896 1.309 5.340 1.00 94.38 82 CYS A CA 1
ATOM 652 C C . CYS A 1 82 ? -7.049 1.988 4.589 1.00 94.38 82 CYS A C 1
ATOM 654 O O . CYS A 1 82 ? -6.866 3.018 3.949 1.00 94.38 82 CYS A O 1
ATOM 656 N N . LEU A 1 83 ? -8.266 1.476 4.762 1.00 92.38 83 LEU A N 1
ATOM 657 C CA . LEU A 1 83 ? -9.473 2.033 4.147 1.00 92.38 83 LEU A CA 1
ATOM 658 C C . LEU A 1 83 ? -9.904 3.383 4.753 1.00 92.38 83 LEU A C 1
ATOM 660 O O . LEU A 1 83 ? -10.825 4.026 4.253 1.00 92.38 83 LEU A O 1
ATOM 664 N N . ALA A 1 84 ? -9.284 3.821 5.852 1.00 88.94 84 ALA A N 1
ATOM 665 C CA . ALA A 1 84 ? -9.574 5.129 6.4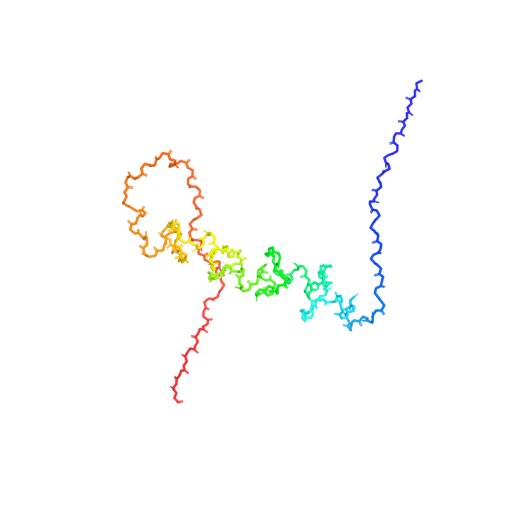23 1.00 88.94 84 ALA A CA 1
ATOM 666 C C . ALA A 1 84 ? -9.115 6.239 5.468 1.00 88.94 84 ALA A C 1
ATOM 668 O O . ALA A 1 84 ? -7.964 6.268 5.034 1.00 88.94 84 ALA A O 1
ATOM 669 N N . THR A 1 85 ? -10.014 7.176 5.171 1.00 86.88 85 THR A N 1
ATOM 670 C CA . THR A 1 85 ? -9.758 8.285 4.248 1.00 86.88 85 THR A CA 1
ATOM 671 C C . THR A 1 85 ? -8.468 9.028 4.597 1.00 86.88 85 THR A C 1
ATOM 673 O O . THR A 1 85 ? -8.280 9.462 5.734 1.00 86.88 85 THR A O 1
ATOM 676 N N . GLY A 1 86 ? -7.577 9.181 3.612 1.00 86.56 86 GLY A N 1
ATOM 677 C CA . GLY A 1 86 ? -6.298 9.880 3.777 1.00 86.56 86 GLY A CA 1
ATOM 678 C C . GLY A 1 86 ? -5.232 9.100 4.558 1.00 86.56 86 GLY A C 1
ATOM 679 O O . GLY A 1 86 ? -4.195 9.670 4.904 1.00 86.56 86 GLY A O 1
ATOM 680 N N . CYS A 1 87 ? -5.452 7.815 4.856 1.00 89.81 87 CYS A N 1
ATOM 681 C CA . CYS A 1 87 ? -4.466 6.956 5.499 1.00 89.81 87 CYS A CA 1
ATOM 682 C C . CYS A 1 87 ? -3.735 6.080 4.473 1.00 89.81 87 CYS A C 1
ATOM 684 O O . CYS A 1 87 ? -4.342 5.251 3.813 1.00 89.81 87 CYS A O 1
ATOM 686 N N . TYR A 1 88 ? -2.407 6.198 4.419 1.00 91.94 88 TYR A N 1
ATOM 687 C CA . TYR A 1 88 ? -1.542 5.380 3.552 1.00 91.94 88 TYR A CA 1
ATOM 688 C C . TYR A 1 88 ? -0.718 4.351 4.353 1.00 91.94 88 TYR A C 1
ATOM 690 O O . TYR A 1 88 ? 0.413 4.008 3.990 1.00 91.94 88 TYR A O 1
ATOM 698 N N . GLN A 1 89 ? -1.230 3.939 5.520 1.00 92.94 89 GLN A N 1
ATOM 699 C CA . GLN A 1 89 ? -0.608 2.920 6.373 1.00 92.94 89 GLN A CA 1
ATOM 700 C C . GLN A 1 89 ? -1.085 1.519 5.997 1.00 92.94 89 GLN A C 1
ATOM 702 O O . GLN A 1 89 ? -2.121 1.360 5.358 1.00 92.94 89 GLN A O 1
ATOM 707 N N . GLU A 1 90 ? -0.339 0.512 6.446 1.00 95.06 90 GLU A N 1
ATOM 708 C CA . GLU A 1 90 ? -0.702 -0.885 6.235 1.00 95.06 90 GLU A CA 1
ATOM 709 C C . GLU A 1 90 ? -1.998 -1.231 6.973 1.00 95.06 90 GLU A C 1
ATOM 711 O O . GLU A 1 90 ? -2.143 -0.951 8.173 1.00 95.06 90 GLU A O 1
ATOM 716 N N . ALA A 1 91 ? -2.935 -1.855 6.267 1.00 94.38 91 ALA A N 1
ATOM 717 C CA . ALA A 1 91 ? -4.081 -2.506 6.872 1.00 94.38 91 ALA A CA 1
ATOM 718 C C . ALA A 1 91 ? -3.612 -3.665 7.762 1.00 94.38 91 ALA A C 1
ATOM 720 O O . ALA A 1 91 ? -2.617 -4.337 7.493 1.00 94.38 91 ALA A O 1
ATOM 721 N N . SER A 1 92 ? -4.314 -3.897 8.868 1.00 90.75 92 SER A N 1
ATOM 722 C CA . SER A 1 92 ? -3.992 -5.029 9.734 1.00 90.75 92 SER A CA 1
ATOM 723 C C . SER A 1 92 ? -4.312 -6.359 9.036 1.00 90.75 92 SER A C 1
ATOM 725 O O . SER A 1 92 ? -5.310 -6.443 8.334 1.00 90.75 92 SER A O 1
ATOM 727 N N . PRO A 1 93 ? -3.583 -7.456 9.306 1.00 85.56 93 PRO A N 1
ATOM 728 C CA . PRO A 1 93 ? -3.910 -8.769 8.730 1.00 85.56 93 PRO A CA 1
ATOM 729 C C . PRO A 1 93 ? -5.324 -9.272 9.064 1.00 85.56 93 PRO A C 1
ATOM 731 O O . PRO A 1 93 ? -5.838 -10.185 8.425 1.00 85.56 93 PRO A O 1
ATOM 734 N N . ALA A 1 94 ? -5.944 -8.709 10.106 1.00 83.69 94 ALA A N 1
ATOM 735 C CA . ALA A 1 94 ? -7.275 -9.072 10.568 1.00 83.69 94 ALA A CA 1
ATOM 736 C C . ALA A 1 94 ? -8.402 -8.256 9.908 1.00 83.69 94 ALA A C 1
ATOM 738 O O . ALA A 1 94 ? -9.568 -8.548 10.167 1.00 83.69 94 ALA A O 1
ATOM 739 N N . GLY A 1 95 ? -8.104 -7.228 9.105 1.00 86.88 95 GLY A N 1
ATOM 740 C CA . GLY A 1 95 ? -9.133 -6.370 8.520 1.00 86.88 95 GLY A CA 1
ATOM 741 C C . GLY A 1 95 ? -8.607 -5.342 7.520 1.00 86.88 95 GLY A C 1
ATOM 742 O O . GLY A 1 95 ? -7.481 -5.401 7.064 1.00 86.88 95 GLY A O 1
ATOM 743 N N . VAL A 1 96 ? -9.445 -4.364 7.182 1.00 91.62 96 VAL A N 1
ATOM 744 C CA . VAL A 1 96 ? -9.127 -3.329 6.173 1.00 91.62 96 VAL A CA 1
ATOM 745 C C . VAL A 1 96 ? -8.602 -2.028 6.787 1.00 91.62 96 VAL A C 1
ATOM 747 O O . VAL A 1 96 ? -8.434 -1.024 6.106 1.00 91.62 96 VAL A O 1
ATOM 750 N N . LEU A 1 97 ? -8.402 -2.008 8.103 1.00 92.38 97 LEU A N 1
ATOM 751 C CA . LEU A 1 97 ? -8.006 -0.824 8.859 1.00 92.38 97 LEU A CA 1
ATOM 752 C C . LEU A 1 97 ? -6.648 -1.059 9.509 1.00 92.38 97 LEU A C 1
ATOM 754 O O . LEU A 1 97 ? -6.339 -2.172 9.949 1.00 92.38 97 LEU A O 1
ATOM 758 N N . CYS A 1 98 ? -5.848 -0.001 9.599 1.00 92.25 98 CYS A N 1
ATOM 759 C CA . CYS A 1 98 ? -4.605 -0.019 10.355 1.00 92.25 98 CYS A CA 1
ATOM 760 C C . CYS A 1 98 ? -4.893 0.004 11.865 1.00 92.25 98 CYS A C 1
ATOM 762 O O . CYS A 1 98 ? -6.018 0.249 12.314 1.00 92.25 98 CYS A O 1
ATOM 764 N N . LYS A 1 99 ? -3.859 -0.215 12.678 1.00 88.44 99 LYS A N 1
ATOM 765 C CA . LYS A 1 99 ? -3.967 -0.212 14.147 1.00 88.44 99 LYS A CA 1
ATOM 766 C C . LYS A 1 99 ? -4.484 1.108 14.739 1.00 88.44 99 LYS A C 1
ATOM 768 O O . LYS A 1 99 ? -5.078 1.085 15.806 1.00 88.44 99 LYS A O 1
ATOM 773 N N . GLU A 1 100 ? -4.256 2.232 14.060 1.00 87.62 100 GLU A N 1
ATOM 774 C CA . GLU A 1 100 ? -4.679 3.561 14.526 1.00 87.62 100 GLU A CA 1
ATOM 775 C C . GLU A 1 100 ? -6.133 3.866 14.178 1.00 87.62 100 GLU A C 1
ATOM 777 O O . GLU A 1 100 ? -6.766 4.677 14.845 1.00 87.62 100 GLU A O 1
ATOM 782 N N . HIS A 1 101 ? -6.670 3.193 13.156 1.00 90.25 101 HIS A N 1
ATOM 783 C CA . HIS A 1 101 ? -8.051 3.358 12.709 1.00 90.25 101 HIS A CA 1
ATOM 784 C C . HIS A 1 101 ? -8.965 2.215 13.143 1.00 90.25 101 HIS A C 1
ATOM 786 O O . HIS A 1 101 ? -10.178 2.320 12.992 1.00 90.25 101 HIS A O 1
ATOM 792 N N . THR A 1 102 ? -8.421 1.140 13.713 1.00 90.00 102 THR A N 1
ATOM 793 C CA . THR A 1 102 ? -9.203 0.014 14.238 1.00 90.00 102 THR A CA 1
ATOM 794 C C . THR A 1 102 ? -9.680 0.300 15.659 1.00 90.00 102 THR A C 1
ATOM 796 O O . THR A 1 102 ? -8.942 0.817 16.493 1.00 90.00 102 THR A O 1
ATOM 799 N N . CYS A 1 103 ? -10.924 -0.069 15.963 1.00 88.50 103 CYS A N 1
ATOM 800 C CA . CYS A 1 103 ? -11.467 0.029 17.310 1.00 88.50 103 CYS A CA 1
ATOM 801 C C . CYS A 1 103 ? -10.645 -0.790 18.323 1.00 88.50 103 CYS A C 1
ATOM 803 O O . CYS A 1 103 ? -10.436 -1.986 18.141 1.00 88.50 103 CYS A O 1
ATOM 805 N N . LEU A 1 104 ? -10.289 -0.174 19.452 1.00 87.44 104 LEU A N 1
ATOM 806 C CA . LEU A 1 104 ? -9.538 -0.819 20.539 1.00 87.44 104 LEU A CA 1
ATOM 807 C C . LEU A 1 104 ? -10.296 -1.951 21.249 1.00 87.44 104 LEU A C 1
ATOM 809 O O . LEU A 1 104 ? -9.694 -2.757 21.958 1.00 87.44 104 LEU A O 1
ATOM 813 N N . ALA A 1 105 ? -11.618 -2.034 21.087 1.00 84.19 105 ALA A N 1
ATOM 814 C CA . ALA A 1 105 ? -12.377 -3.137 21.655 1.00 84.19 105 ALA A CA 1
ATOM 815 C C . ALA A 1 105 ? -11.957 -4.457 21.000 1.00 84.19 105 ALA A C 1
ATOM 817 O O . ALA A 1 105 ? -11.969 -4.591 19.776 1.00 84.19 105 ALA A O 1
ATOM 818 N N . LYS A 1 106 ? -11.637 -5.452 21.832 1.00 84.50 106 LYS A N 1
ATOM 819 C CA . LYS A 1 106 ? -11.199 -6.777 21.385 1.00 84.50 106 LYS A CA 1
ATOM 820 C C . LYS A 1 106 ? -12.132 -7.335 20.304 1.00 84.50 106 LYS A C 1
ATOM 822 O O . LYS A 1 106 ? -13.351 -7.346 20.477 1.00 84.50 106 LYS A O 1
ATOM 827 N N . SER A 1 107 ? -11.539 -7.797 19.203 1.00 84.50 107 SER A N 1
ATOM 828 C CA . SER A 1 107 ? -12.247 -8.381 18.053 1.00 84.50 107 SER A CA 1
ATOM 829 C C . SER A 1 107 ? -13.209 -7.426 17.324 1.00 84.50 107 SER A C 1
ATOM 831 O O . SER A 1 107 ? -14.060 -7.879 16.560 1.00 84.50 107 SER A O 1
ATOM 833 N N . CYS A 1 108 ? -13.095 -6.109 17.524 1.00 86.50 108 CYS A N 1
ATOM 834 C CA . CYS A 1 108 ? -13.867 -5.120 16.780 1.00 86.50 108 CYS A CA 1
ATOM 835 C C . CYS A 1 108 ? -13.055 -4.559 15.610 1.00 86.50 108 CYS A C 1
ATOM 837 O O . CYS A 1 108 ? -12.132 -3.780 15.802 1.00 86.50 108 CYS A O 1
ATOM 839 N N . LEU A 1 109 ? -13.462 -4.889 14.387 1.00 88.12 109 LEU A N 1
ATOM 840 C CA . LEU A 1 109 ? -12.807 -4.432 13.154 1.00 88.12 109 LEU A CA 1
ATOM 841 C C . LEU A 1 109 ? -13.449 -3.164 12.569 1.00 88.12 109 LEU A C 1
ATOM 843 O O . LEU A 1 109 ? -13.347 -2.897 11.376 1.00 88.12 109 LEU A O 1
ATOM 847 N N . ARG A 1 110 ? -14.190 -2.406 13.386 1.00 87.44 110 ARG A N 1
ATOM 848 C CA . ARG A 1 110 ? -14.834 -1.160 12.944 1.00 87.44 110 ARG A CA 1
ATOM 849 C C . ARG A 1 110 ? -13.871 0.007 13.080 1.00 87.44 110 ARG A C 1
ATOM 851 O O . ARG A 1 110 ? -13.028 0.006 13.975 1.00 87.44 110 ARG A O 1
ATOM 858 N N . VAL A 1 111 ? -14.096 1.026 12.258 1.00 88.06 111 VAL A N 1
ATOM 859 C CA . VAL A 1 111 ? -13.361 2.286 12.340 1.00 88.06 111 VAL A CA 1
ATOM 860 C C . VAL A 1 111 ? -13.576 2.948 13.704 1.00 88.06 111 VAL A C 1
ATOM 862 O O . VAL A 1 111 ? -14.709 2.999 14.205 1.00 88.06 111 VAL A O 1
ATOM 865 N N . CYS A 1 112 ? -12.497 3.399 14.341 1.00 87.81 112 CYS A N 1
ATOM 866 C CA . CYS A 1 112 ? -12.604 4.287 15.492 1.00 87.81 112 CYS A CA 1
ATOM 867 C C . CYS A 1 112 ? -13.129 5.656 15.049 1.00 87.81 112 CYS A C 1
ATOM 869 O O . CYS A 1 112 ? -13.055 6.021 13.879 1.00 87.81 112 CYS A O 1
ATOM 871 N N . VAL A 1 113 ? -13.699 6.415 15.979 1.00 83.19 113 VAL A N 1
ATOM 872 C CA . VAL A 1 113 ? -14.134 7.787 15.699 1.00 83.19 113 VAL A CA 1
ATOM 873 C C . VAL A 1 113 ? -13.192 8.749 16.424 1.00 83.19 113 VAL A C 1
ATOM 875 O O . VAL A 1 113 ? -12.865 8.498 17.593 1.00 83.19 113 VAL A O 1
ATOM 878 N N . PRO A 1 114 ? -12.757 9.846 15.778 1.00 79.69 114 PRO A N 1
ATOM 879 C CA . PRO A 1 114 ? -12.106 10.952 16.471 1.00 79.69 114 PRO A CA 1
ATOM 880 C C . PRO A 1 114 ? -12.921 11.387 17.698 1.00 79.69 114 PRO A C 1
ATOM 882 O O . PRO A 1 114 ? -14.150 11.416 17.667 1.00 79.69 114 PRO A O 1
ATOM 885 N N . GLY A 1 115 ? -12.246 11.649 18.817 1.00 74.81 115 GLY A N 1
ATOM 886 C CA . GLY A 1 115 ? -12.899 12.007 20.085 1.00 74.81 115 GLY A CA 1
ATOM 887 C C . GLY A 1 115 ? -13.454 10.837 20.912 1.00 74.81 115 GLY A C 1
ATOM 888 O O . GLY A 1 115 ? -13.767 11.034 22.081 1.00 74.81 115 GLY A O 1
ATOM 889 N N . LEU A 1 116 ? -13.504 9.607 20.380 1.00 76.88 116 LEU A N 1
ATOM 890 C CA . LEU A 1 116 ? -13.914 8.410 21.132 1.00 76.88 116 LEU A CA 1
ATOM 891 C C . LEU A 1 116 ? -12.731 7.574 21.645 1.00 76.88 116 LEU A C 1
ATOM 893 O O . L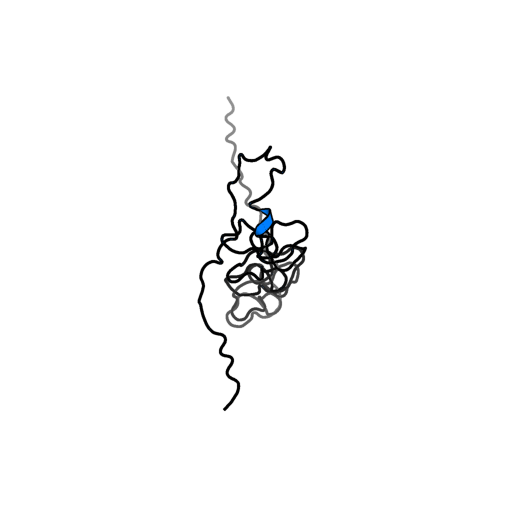EU A 1 116 ? -12.867 6.366 21.796 1.00 76.88 116 LEU A O 1
ATOM 897 N N . PHE A 1 117 ? -11.560 8.171 21.896 1.00 82.50 117 PHE A N 1
ATOM 898 C CA . PHE A 1 117 ? -10.390 7.490 22.492 1.00 82.50 117 PHE A CA 1
ATOM 899 C C . PHE A 1 117 ? -10.000 6.154 21.817 1.00 82.50 117 PHE A C 1
ATOM 901 O O . PHE A 1 117 ? -9.621 5.202 22.492 1.00 82.50 117 PHE A O 1
ATOM 908 N N . GLY A 1 118 ? -10.128 6.054 20.488 1.00 82.25 118 GLY A N 1
ATOM 909 C CA . GLY A 1 118 ? -9.834 4.816 19.748 1.00 82.25 118 GLY A CA 1
ATOM 910 C C . GLY A 1 118 ? -10.980 3.792 19.733 1.00 82.25 118 GLY A C 1
ATOM 911 O O . GLY A 1 118 ? -10.801 2.659 19.287 1.00 82.25 118 GLY A O 1
ATOM 912 N N . TYR A 1 119 ? -12.183 4.161 20.176 1.00 84.81 119 TYR A N 1
ATOM 913 C CA . TYR A 1 119 ? -13.385 3.332 20.098 1.00 84.81 119 TYR A CA 1
ATOM 914 C C . TYR A 1 119 ? -14.292 3.738 18.930 1.00 84.81 119 TYR A C 1
ATOM 916 O O . TYR A 1 119 ? -14.278 4.868 18.446 1.00 84.81 119 TYR A O 1
ATOM 924 N N . CYS A 1 120 ? -15.089 2.785 18.447 1.00 88.00 120 CYS A N 1
ATOM 925 C CA . CYS A 1 120 ? -16.155 3.051 17.486 1.00 88.00 120 CYS A CA 1
ATOM 926 C C . CYS A 1 120 ? -17.446 3.461 18.215 1.00 88.00 120 CYS A C 1
ATOM 928 O O . CYS A 1 120 ? -17.580 3.215 19.413 1.00 88.00 120 CYS A O 1
ATOM 930 N N . LYS A 1 121 ? -18.444 3.983 17.488 1.00 86.38 121 LYS A N 1
ATOM 931 C CA . LYS A 1 121 ? -19.745 4.402 18.062 1.00 86.38 121 LYS A CA 1
ATOM 932 C C . LYS A 1 121 ? -20.432 3.319 18.909 1.00 86.38 121 LYS A C 1
ATOM 934 O O . LYS A 1 121 ? -21.079 3.606 19.901 1.00 86.38 121 LYS A O 1
ATOM 939 N N . ARG A 1 122 ? -20.251 2.037 18.565 1.00 85.75 122 ARG A N 1
ATOM 940 C CA . ARG A 1 122 ? -20.815 0.915 19.341 1.00 85.75 122 ARG A CA 1
ATOM 941 C C . ARG A 1 122 ? -20.138 0.725 20.708 1.00 85.75 122 ARG A C 1
ATOM 943 O O . ARG A 1 122 ? -20.730 0.137 21.608 1.00 85.75 122 ARG A O 1
ATOM 950 N N . HIS A 1 123 ? -18.895 1.173 20.855 1.00 85.25 123 HIS A N 1
ATOM 951 C CA . HIS A 1 123 ? -18.088 1.002 22.061 1.00 85.25 123 HIS A CA 1
ATOM 952 C C . HIS A 1 123 ? -17.839 2.315 22.819 1.00 85.25 123 HIS A C 1
ATOM 954 O O . HIS A 1 123 ? -17.094 2.298 23.795 1.00 85.25 123 HIS A O 1
ATOM 960 N N . GLU A 1 124 ? -18.512 3.414 22.447 1.00 72.94 124 GLU A N 1
ATOM 961 C CA . GLU A 1 124 ? -18.378 4.725 23.106 1.00 72.94 124 GLU A CA 1
ATOM 962 C C . GLU A 1 124 ? -18.705 4.683 24.609 1.00 72.94 124 GLU A C 1
ATOM 964 O O . GLU A 1 124 ? -18.130 5.423 25.401 1.00 72.94 124 GLU A O 1
ATOM 969 N N . HIS A 1 125 ? -19.563 3.748 25.034 1.00 57.59 125 HIS A N 1
ATOM 970 C CA . HIS A 1 125 ? -20.018 3.644 26.422 1.00 57.59 125 HIS A CA 1
ATOM 971 C C . HIS A 1 125 ? -19.068 2.896 27.370 1.00 57.59 125 HIS A C 1
ATOM 973 O O . HIS A 1 125 ? -19.251 2.983 28.582 1.00 57.59 125 HIS A O 1
ATOM 979 N N . LYS A 1 126 ? -18.059 2.169 26.866 1.00 54.62 126 LYS A N 1
ATOM 980 C CA . LYS A 1 126 ? -17.133 1.400 27.726 1.00 54.62 126 LYS A CA 1
ATOM 981 C C . LYS A 1 126 ? -15.881 2.176 28.134 1.00 54.62 126 LYS A C 1
ATOM 983 O O . LYS A 1 126 ? -15.208 1.771 29.070 1.00 54.62 126 LYS A O 1
ATOM 988 N N . GLY A 1 127 ? -15.586 3.295 27.469 1.00 48.69 127 GLY A N 1
ATOM 989 C CA . GLY A 1 127 ? -14.421 4.128 27.782 1.00 48.69 127 GLY A CA 1
ATOM 990 C C . GLY A 1 127 ? -14.607 5.073 28.975 1.00 48.69 127 GLY A C 1
ATOM 991 O O . GLY A 1 127 ? -13.625 5.619 29.460 1.00 48.69 127 GLY A O 1
ATOM 992 N N . LEU A 1 128 ? -15.844 5.277 29.453 1.00 51.53 128 LEU A N 1
ATOM 993 C CA . LEU A 1 128 ? -16.145 6.267 30.501 1.00 51.53 128 LEU A CA 1
ATOM 994 C C . LEU A 1 128 ? -16.808 5.692 31.761 1.00 51.53 128 LEU A C 1
ATOM 996 O O . LEU A 1 128 ? -17.058 6.445 32.701 1.00 51.53 128 LEU A O 1
ATOM 1000 N N . ARG A 1 129 ? -17.099 4.385 31.822 1.00 50.75 129 ARG A N 1
ATOM 1001 C CA . ARG A 1 129 ? -17.700 3.758 33.011 1.00 50.75 129 ARG A CA 1
ATOM 1002 C C . ARG A 1 129 ? -17.323 2.283 33.170 1.00 50.75 129 ARG A C 1
ATOM 1004 O O . ARG A 1 129 ? -18.113 1.423 32.805 1.00 50.75 129 ARG A O 1
ATOM 1011 N N . SER A 1 130 ? -16.189 2.010 33.806 1.00 42.34 130 SER A N 1
ATOM 1012 C CA . SER A 1 130 ? -16.105 1.076 34.943 1.00 42.34 130 SER A CA 1
ATOM 1013 C C . SER A 1 130 ? -14.675 0.995 35.461 1.00 42.34 130 SER A C 1
ATOM 1015 O O . SER A 1 130 ? -13.713 0.985 34.701 1.00 42.34 130 SER A O 1
ATOM 1017 N N . ASN A 1 131 ? -14.568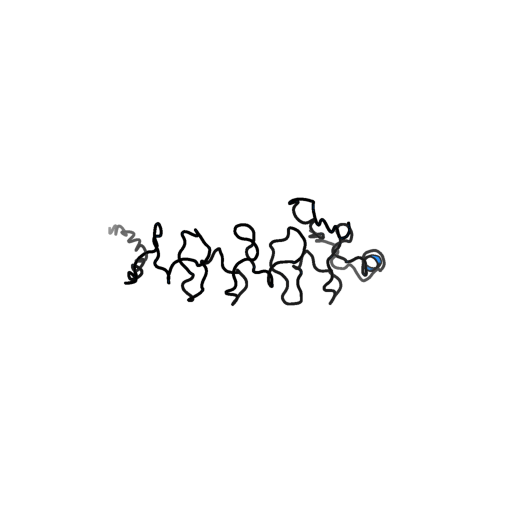 0.964 36.786 1.00 45.91 131 ASN A N 1
ATOM 1018 C CA . ASN A 1 131 ? -13.355 0.748 37.564 1.00 45.91 131 ASN A CA 1
ATOM 1019 C C . ASN A 1 131 ? -12.790 -0.668 37.354 1.00 45.91 131 ASN A C 1
ATOM 1021 O O . ASN A 1 131 ? -12.726 -1.454 38.295 1.00 45.91 131 ASN A O 1
ATOM 1025 N N . ASP A 1 132 ? -12.362 -1.001 36.142 1.00 46.03 132 ASP A N 1
ATOM 1026 C CA . ASP A 1 132 ? -11.573 -2.202 35.901 1.00 46.03 132 ASP A CA 1
ATOM 1027 C C . ASP A 1 132 ? -10.095 -1.829 36.054 1.00 46.03 132 ASP A C 1
ATOM 1029 O O . ASP A 1 132 ? -9.418 -1.477 35.095 1.00 46.03 132 ASP A O 1
ATOM 1033 N N . ASN A 1 133 ? -9.641 -1.823 37.313 1.00 42.88 133 ASN A N 1
ATOM 1034 C CA . ASN A 1 133 ? -8.244 -1.911 37.753 1.00 42.88 133 ASN A CA 1
ATOM 1035 C C . ASN A 1 133 ? -7.205 -1.277 36.814 1.00 42.88 133 ASN A C 1
ATOM 1037 O O . ASN A 1 133 ? -6.398 -1.952 36.176 1.00 42.88 133 ASN A O 1
ATOM 1041 N N . PHE A 1 134 ? -7.187 0.053 36.810 1.00 42.78 134 PHE A N 1
ATOM 1042 C CA . PHE A 1 134 ? -6.087 0.862 36.300 1.00 42.78 134 PHE A CA 1
ATOM 1043 C C . PHE A 1 134 ? -4.856 0.709 37.216 1.00 42.78 134 PHE A C 1
ATOM 1045 O O . PHE A 1 134 ? -4.565 1.566 38.045 1.00 42.78 134 PHE A O 1
ATOM 1052 N N . ALA A 1 135 ? -4.136 -0.405 37.078 1.00 39.44 135 ALA A N 1
ATOM 1053 C CA . ALA A 1 135 ? -2.783 -0.551 37.620 1.00 39.44 135 ALA A CA 1
ATOM 1054 C C . ALA A 1 135 ? -1.693 -0.067 36.642 1.00 39.44 135 ALA A C 1
ATOM 1056 O O . ALA A 1 135 ? -0.547 0.042 37.050 1.00 39.44 135 ALA A O 1
ATOM 1057 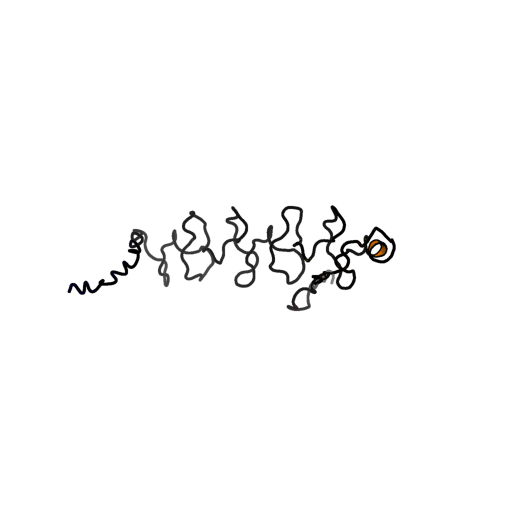N N . ASP A 1 136 ? -2.046 0.319 35.407 1.00 42.78 136 ASP A N 1
ATOM 1058 C CA . ASP A 1 136 ? -1.089 0.815 34.399 1.00 42.78 136 ASP A CA 1
ATOM 1059 C C . ASP A 1 136 ? -1.511 2.169 33.780 1.00 42.78 136 ASP A C 1
ATOM 1061 O O . ASP A 1 136 ? -1.262 2.469 32.613 1.00 42.78 136 ASP A O 1
ATOM 1065 N N . ALA A 1 137 ? -2.154 3.036 34.572 1.00 41.28 137 ALA A N 1
ATOM 1066 C CA . ALA A 1 137 ? -2.647 4.362 34.158 1.00 41.28 137 ALA A CA 1
ATOM 1067 C C . ALA A 1 137 ? -1.564 5.444 33.989 1.00 41.28 137 ALA A C 1
ATOM 1069 O O . ALA A 1 137 ? -1.872 6.631 34.072 1.00 41.28 137 ALA A O 1
ATOM 1070 N N . ALA A 1 138 ? -0.294 5.077 33.824 1.00 37.19 138 ALA A N 1
ATOM 1071 C CA . ALA A 1 138 ? 0.822 6.017 33.935 1.00 37.19 138 ALA A CA 1
ATOM 1072 C C . ALA A 1 138 ? 1.771 6.008 32.729 1.00 37.19 138 ALA A C 1
ATOM 1074 O O . ALA A 1 138 ? 2.961 6.228 32.904 1.00 37.19 138 ALA A O 1
ATOM 1075 N N . THR A 1 139 ? 1.273 5.771 31.509 1.00 40.66 139 THR A N 1
ATOM 1076 C CA . THR A 1 139 ? 2.013 6.053 30.252 1.00 40.66 139 THR A CA 1
ATOM 1077 C C . THR A 1 139 ? 1.085 6.161 29.024 1.00 40.66 139 THR A C 1
ATOM 1079 O O . THR A 1 139 ? 1.388 5.661 27.945 1.00 40.66 139 THR A O 1
ATOM 1082 N N . TRP A 1 140 ? -0.071 6.830 29.135 1.00 41.34 140 TRP A N 1
ATOM 1083 C CA . TRP A 1 140 ? -0.906 7.107 27.952 1.00 41.34 140 TRP A CA 1
ATOM 1084 C C . TRP A 1 140 ? -0.345 8.286 27.134 1.00 41.34 140 TRP A C 1
ATOM 1086 O O . TRP A 1 140 ? -0.822 9.413 27.212 1.00 41.34 140 TRP A O 1
ATOM 1096 N N . THR A 1 141 ? 0.655 8.021 26.294 1.00 42.12 141 THR A N 1
ATOM 1097 C CA . THR A 1 141 ? 1.020 8.855 25.129 1.00 42.12 141 THR A CA 1
ATOM 1098 C C . THR A 1 141 ? 0.116 8.504 23.937 1.00 42.12 141 THR A C 1
ATOM 1100 O O . THR A 1 141 ? 0.576 8.137 22.858 1.00 42.12 141 THR A O 1
ATOM 1103 N N . GLY A 1 142 ? -1.201 8.521 24.182 1.00 46.03 142 GLY A N 1
ATOM 1104 C CA . GLY A 1 142 ? -2.228 7.904 23.344 1.00 46.03 142 GLY A CA 1
ATOM 1105 C C . GLY A 1 142 ? -2.233 8.392 21.895 1.00 46.03 142 GLY A C 1
ATOM 1106 O O . GLY A 1 142 ? -2.495 9.561 21.624 1.00 46.03 142 GLY A O 1
ATOM 1107 N N . HIS A 1 143 ? -2.033 7.456 20.966 1.00 47.19 143 HIS A N 1
ATOM 1108 C CA . HIS A 1 143 ? -2.441 7.613 19.574 1.00 47.19 143 HIS A CA 1
ATOM 1109 C C . HIS A 1 143 ? -3.975 7.545 19.541 1.00 47.19 143 HIS A C 1
ATOM 1111 O O . HIS A 1 143 ? -4.563 6.465 19.478 1.00 47.19 143 HIS A O 1
ATOM 1117 N N . GLY A 1 144 ? -4.634 8.698 19.686 1.00 53.31 144 GLY A N 1
ATOM 1118 C CA . GLY A 1 144 ? -6.054 8.830 19.371 1.00 53.31 144 GLY A CA 1
ATOM 1119 C C . GLY A 1 144 ? -6.302 8.488 17.903 1.00 53.31 144 GLY A C 1
ATOM 1120 O O . GLY A 1 144 ? -5.372 8.525 17.101 1.00 53.31 144 GLY A O 1
ATOM 1121 N N . CYS A 1 145 ? -7.551 8.154 17.565 1.00 64.06 145 CYS A N 1
ATOM 1122 C CA . CYS A 1 145 ? -7.979 7.963 16.180 1.00 64.06 145 CYS A CA 1
ATOM 1123 C C . CYS A 1 145 ? -7.554 9.200 15.377 1.00 64.06 145 CYS A C 1
ATOM 1125 O O . CYS A 1 145 ? -8.139 10.270 15.563 1.00 64.06 145 CYS A O 1
ATOM 1127 N N . SER A 1 146 ? -6.474 9.089 14.601 1.00 60.50 146 SER A N 1
ATOM 1128 C CA . SER A 1 146 ? -5.886 10.229 13.912 1.00 60.50 146 SER A CA 1
ATOM 1129 C C . SER A 1 146 ? -6.874 10.662 12.841 1.00 60.50 146 SER A C 1
ATOM 1131 O O . SER A 1 146 ? -7.282 9.855 11.999 1.00 60.50 146 SER A O 1
ATOM 1133 N N . GLU A 1 147 ? -7.318 11.919 12.918 1.00 52.72 147 GLU A N 1
ATOM 1134 C CA . GLU A 1 147 ? -8.067 12.534 11.829 1.00 52.72 147 GLU A CA 1
ATOM 1135 C C . GLU A 1 147 ? -7.204 12.374 10.580 1.00 52.72 147 GLU A C 1
ATOM 1137 O O . GLU A 1 147 ? -6.040 12.785 10.567 1.00 52.72 147 GLU A O 1
ATOM 1142 N N . GLY A 1 148 ? -7.734 11.658 9.584 1.00 49.44 148 GLY A N 1
ATOM 1143 C CA . GLY A 1 148 ? -7.041 11.432 8.326 1.00 49.44 148 GLY A CA 1
ATOM 1144 C C . GLY A 1 148 ? -6.482 12.759 7.831 1.00 49.44 148 GLY A C 1
ATOM 1145 O O . GLY A 1 148 ? -7.175 13.778 7.865 1.00 49.44 148 GLY A O 1
ATOM 1146 N N . HIS A 1 149 ? -5.205 12.768 7.450 1.00 41.81 149 HIS A N 1
ATOM 1147 C CA . HIS A 1 149 ? -4.572 13.977 6.949 1.00 41.81 149 HIS A CA 1
ATOM 1148 C C . HIS A 1 149 ? -5.414 14.513 5.792 1.00 41.81 149 HIS A C 1
ATOM 1150 O O . HIS A 1 149 ? -5.605 13.834 4.785 1.00 41.81 149 HIS A O 1
ATOM 1156 N N . ASN A 1 150 ? -5.937 15.720 5.998 1.00 39.53 150 ASN A N 1
ATOM 1157 C CA . ASN A 1 150 ? -6.729 16.493 5.057 1.00 39.53 150 ASN A CA 1
ATOM 1158 C C . ASN A 1 150 ? -6.144 16.393 3.640 1.00 39.53 150 ASN A C 1
ATOM 1160 O O . ASN A 1 150 ? -5.094 16.970 3.361 1.00 39.53 150 ASN A O 1
ATOM 1164 N N . VAL A 1 151 ? -6.842 15.698 2.745 1.00 38.19 151 VAL A N 1
ATOM 1165 C CA . VAL A 1 151 ? -6.748 15.926 1.303 1.00 38.19 151 VAL A CA 1
ATOM 1166 C C . VAL A 1 151 ? -8.148 15.817 0.708 1.00 38.19 151 VAL A C 1
ATOM 1168 O O . VAL A 1 151 ? -8.669 14.732 0.492 1.00 38.19 151 VAL A O 1
ATOM 1171 N N . HIS A 1 152 ? -8.713 17.001 0.474 1.00 28.95 152 HIS A N 1
ATOM 1172 C CA . HIS A 1 152 ? -9.846 17.308 -0.395 1.00 28.95 152 HIS A CA 1
ATOM 1173 C C . HIS A 1 152 ? -11.183 16.612 -0.103 1.00 28.95 152 HIS A C 1
ATOM 1175 O O . HIS A 1 152 ? -11.499 15.518 -0.562 1.00 28.95 152 HIS A O 1
ATOM 1181 N N . GLU A 1 153 ? -12.016 17.375 0.593 1.00 36.75 153 GLU A N 1
ATOM 1182 C CA . GLU A 1 153 ? -13.464 17.365 0.465 1.00 36.75 153 GLU A CA 1
ATOM 1183 C C . GLU A 1 153 ? -13.945 17.453 -1.010 1.00 36.75 153 GLU A C 1
ATOM 1185 O O . GLU A 1 153 ? -13.474 18.285 -1.786 1.00 36.75 153 GLU A O 1
ATOM 1190 N N . PHE A 1 154 ? -14.956 16.625 -1.311 1.00 37.16 154 PHE A N 1
ATOM 1191 C CA . PHE A 1 154 ? -15.921 16.632 -2.430 1.00 37.16 154 PHE A CA 1
ATOM 1192 C C . PHE A 1 154 ? -15.435 16.276 -3.861 1.00 37.16 154 PHE A C 1
ATOM 1194 O O . PHE A 1 154 ? -14.403 16.730 -4.333 1.00 37.16 154 PHE A O 1
ATOM 1201 N N . GLY A 1 155 ? -16.172 15.481 -4.649 1.00 27.52 155 GLY A N 1
ATOM 1202 C CA . GLY A 1 155 ? -17.589 15.137 -4.522 1.00 27.52 155 GLY A CA 1
ATOM 1203 C C . GLY A 1 155 ? -17.980 13.828 -5.209 1.00 27.52 155 GLY A C 1
ATOM 1204 O O . GLY A 1 155 ? -17.621 13.563 -6.353 1.00 27.52 155 GLY A O 1
ATOM 1205 N N . TYR A 1 156 ? -18.789 13.046 -4.496 1.00 35.22 156 TYR A N 1
ATOM 1206 C CA . TYR A 1 156 ? -19.793 12.199 -5.120 1.00 35.22 156 TYR A CA 1
ATOM 1207 C C . TYR A 1 156 ? -20.906 13.127 -5.613 1.00 35.22 156 TYR A C 1
ATOM 1209 O O . TYR A 1 156 ? -21.589 13.738 -4.796 1.00 35.22 156 TYR A O 1
ATOM 1217 N N . ASN A 1 157 ? -21.074 13.251 -6.927 1.00 34.16 157 ASN A N 1
ATOM 1218 C CA . ASN A 1 157 ? -22.352 13.664 -7.494 1.00 34.16 157 ASN A CA 1
ATO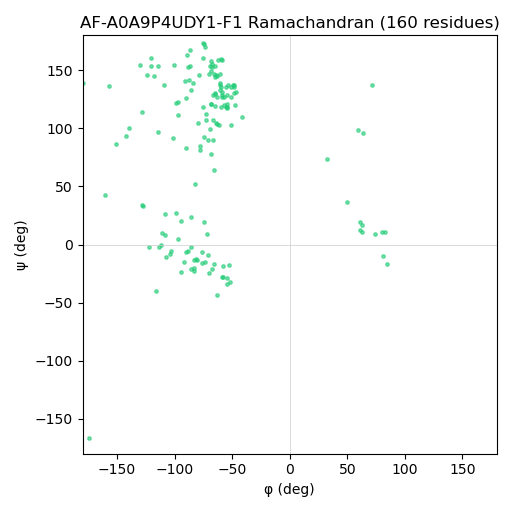M 1219 C C . ASN A 1 157 ? -23.037 12.399 -8.013 1.00 34.16 157 ASN A C 1
ATOM 1221 O O . ASN A 1 157 ? -22.816 11.982 -9.148 1.00 34.16 157 ASN A O 1
ATOM 1225 N N . GLU A 1 158 ? -23.848 11.786 -7.151 1.00 43.62 158 GLU A N 1
ATOM 1226 C CA . GLU A 1 158 ? -25.082 11.143 -7.596 1.00 43.62 158 GLU A CA 1
ATOM 1227 C C . GLU A 1 158 ? -26.002 12.243 -8.131 1.00 43.62 158 GLU A C 1
ATOM 1229 O O . GLU A 1 158 ? -26.375 13.142 -7.382 1.00 43.62 158 GLU A O 1
ATOM 1234 N N . LEU A 1 159 ? -26.369 12.167 -9.408 1.00 42.62 159 LEU A N 1
ATOM 1235 C CA . LEU A 1 159 ? -27.634 12.701 -9.905 1.00 42.62 159 LEU A CA 1
ATOM 1236 C C . LEU A 1 159 ? -28.168 11.732 -10.963 1.00 42.62 159 LEU A C 1
ATOM 1238 O O . LEU A 1 159 ? -27.805 11.794 -12.139 1.00 42.62 159 LEU A O 1
ATOM 1242 N N . GLU A 1 160 ? -29.007 10.812 -10.490 1.00 44.47 160 GLU A N 1
ATOM 1243 C CA . GLU A 1 160 ? -30.129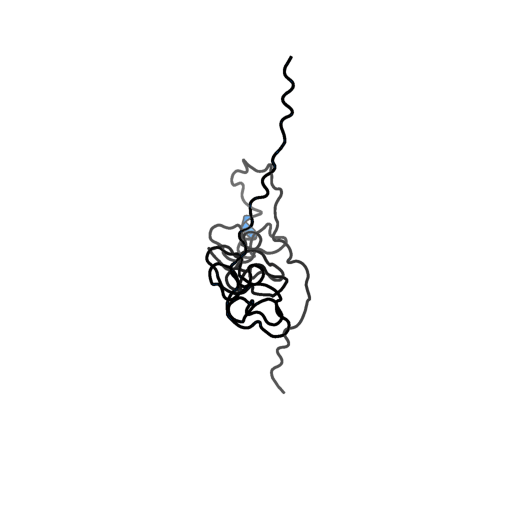 10.283 -11.261 1.00 44.47 160 GLU A CA 1
ATOM 1244 C C . GLU A 1 160 ? -31.129 11.414 -11.589 1.00 44.47 160 GLU A C 1
ATOM 1246 O O . GLU A 1 160 ? -31.188 12.431 -10.896 1.00 44.47 160 GLU A O 1
ATOM 1251 N N . ASP A 1 161 ? -31.928 11.174 -12.632 1.00 39.66 161 ASP A N 1
ATOM 1252 C CA . ASP A 1 161 ? -33.183 11.847 -13.000 1.00 39.66 161 ASP A CA 1
ATOM 1253 C C . ASP A 1 161 ? -33.156 13.343 -13.378 1.00 39.66 161 ASP A C 1
ATOM 1255 O O . ASP A 1 161 ? -33.362 14.225 -12.539 1.00 39.66 161 ASP A O 1
ATOM 1259 N N . ARG A 1 162 ? -33.084 13.621 -14.695 1.00 42.56 162 ARG A N 1
ATOM 1260 C CA . ARG A 1 162 ? -34.209 14.222 -15.451 1.00 42.56 162 ARG A CA 1
ATOM 1261 C C . ARG A 1 162 ? -34.019 14.219 -16.969 1.00 42.56 162 ARG A C 1
ATOM 1263 O O . ARG A 1 162 ? -32.901 14.541 -17.426 1.00 42.56 162 ARG A O 1
#

Foldseek 3Di:
DDDDDPDPPPPPPPPDPDDDDPADCDVPEPDRQQQDQPPPPRNHGPDPVSANHRQQQAAPPPPGRDGFCDRPQANHHQQQAAPQPQGRHGDDPLENHDPLQAAPPPPGRHGPDAPQLRHHPVCSVVVPDDPPDPPPVPDCPGSHNDDRPDDDDDDDDDDDDD

Radius of gyration: 25.41 Å; Cα 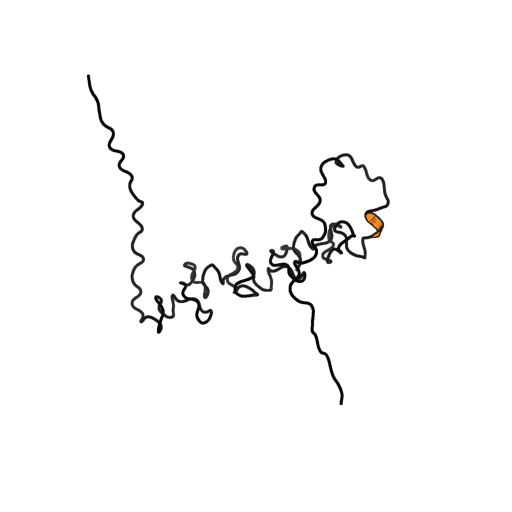contacts (8 Å, |Δi|>4): 227; chains: 1; bounding box: 96×29×65 Å